Protein AF-A0A7J3VN13-F1 (afdb_monomer_lite)

Sequence (109 aa):
MLEYKGVRIAWLGHDTFKISGSGSSSSSGIAIYIDPYKLRKEARDRADILLISHEHFDHLSVEDAKKVVAADRTTVVTTKSCADGMRGVKVKEIKVVKPWDKVDVQGVA

Structure (mmCIF, N/CA/C/O backbone):
data_AF-A0A7J3VN13-F1
#
_entry.id   AF-A0A7J3VN13-F1
#
loop_
_atom_site.group_PDB
_atom_site.id
_atom_site.type_symbol
_atom_site.label_atom_id
_atom_site.label_alt_id
_atom_site.label_comp_id
_atom_site.label_asym_id
_atom_site.label_entity_id
_atom_site.label_seq_id
_atom_site.pdbx_PDB_ins_code
_atom_site.Cartn_x
_atom_site.Cartn_y
_atom_site.Cartn_z
_atom_site.occupancy
_atom_site.B_iso_or_equiv
_atom_site.auth_seq_id
_atom_site.auth_comp_id
_atom_site.auth_asym_id
_atom_site.auth_atom_id
_atom_site.pdbx_PDB_model_num
ATOM 1 N N . MET A 1 1 ? -12.754 12.985 4.972 1.00 83.44 1 MET A N 1
ATOM 2 C CA . MET A 1 1 ? -12.990 11.536 5.140 1.00 83.44 1 MET A CA 1
ATOM 3 C C . MET A 1 1 ? -14.387 11.253 4.633 1.00 83.44 1 MET A C 1
ATOM 5 O O . MET A 1 1 ? -15.301 11.948 5.055 1.00 83.44 1 MET A O 1
ATOM 9 N N . LEU A 1 2 ? -14.520 10.318 3.699 1.00 93.56 2 LEU A N 1
ATOM 10 C CA 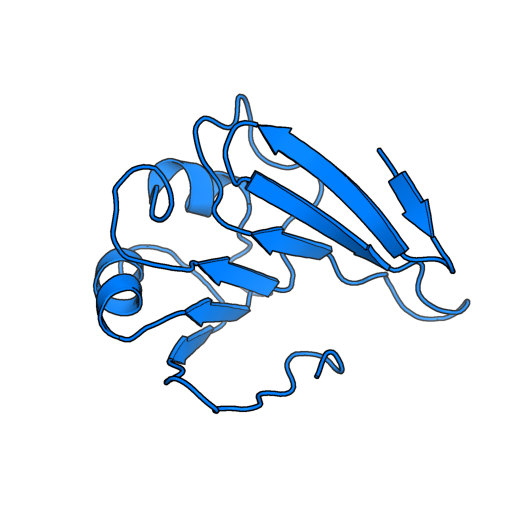. LEU A 1 2 ? -15.796 9.841 3.169 1.00 93.56 2 LEU A CA 1
ATOM 11 C C . LEU A 1 2 ? -16.163 8.539 3.885 1.00 93.56 2 LEU A C 1
ATOM 13 O O . LEU A 1 2 ? -15.277 7.730 4.150 1.00 93.56 2 LEU A O 1
ATOM 17 N N . GLU A 1 3 ? -17.442 8.327 4.180 1.00 92.94 3 GLU A N 1
ATOM 18 C CA . GLU A 1 3 ? -17.948 7.048 4.676 1.00 92.94 3 GLU A CA 1
ATOM 19 C C . GLU A 1 3 ? -19.105 6.580 3.792 1.00 92.94 3 GLU A C 1
ATOM 21 O O . GLU A 1 3 ? -20.022 7.347 3.501 1.00 92.94 3 GLU A O 1
ATOM 26 N N . TYR A 1 4 ? -19.051 5.328 3.345 1.00 89.06 4 TYR A N 1
ATOM 27 C CA . TYR A 1 4 ? -20.087 4.719 2.522 1.00 89.06 4 TYR A CA 1
ATOM 28 C C . TYR A 1 4 ? -20.244 3.246 2.887 1.00 89.06 4 TYR A C 1
ATOM 30 O O . TYR A 1 4 ? -19.291 2.476 2.798 1.00 89.06 4 TYR A O 1
ATOM 38 N N . LYS A 1 5 ? -21.453 2.853 3.311 1.00 89.75 5 LYS A N 1
ATOM 39 C CA . LYS A 1 5 ? -21.799 1.467 3.685 1.00 89.75 5 LYS A CA 1
ATOM 40 C C . LYS A 1 5 ? -20.782 0.807 4.641 1.00 89.75 5 LYS A C 1
ATOM 42 O O . LYS A 1 5 ? -20.407 -0.343 4.445 1.00 89.75 5 LYS A O 1
ATOM 47 N N . GLY A 1 6 ? -20.317 1.539 5.659 1.00 87.12 6 GLY A N 1
ATOM 48 C CA . GLY A 1 6 ? -19.347 1.035 6.645 1.00 87.12 6 GLY A CA 1
ATOM 49 C C . GLY A 1 6 ? -17.886 1.034 6.177 1.00 87.12 6 GLY A C 1
ATOM 50 O O . GLY A 1 6 ? -17.003 0.592 6.910 1.00 87.12 6 GLY A O 1
ATOM 51 N N . VAL A 1 7 ? -17.601 1.554 4.981 1.00 90.94 7 VAL A N 1
ATOM 52 C CA . VAL A 1 7 ? -16.243 1.763 4.471 1.00 90.94 7 VAL A CA 1
ATOM 53 C C . VAL A 1 7 ? -15.873 3.228 4.626 1.00 90.94 7 VAL A C 1
ATOM 55 O O . VAL A 1 7 ? -16.553 4.111 4.104 1.00 90.94 7 VAL A O 1
ATOM 58 N N . ARG A 1 8 ? -14.771 3.493 5.325 1.00 93.88 8 ARG A N 1
ATOM 59 C CA . ARG A 1 8 ? -14.195 4.828 5.493 1.00 93.88 8 ARG A CA 1
ATOM 60 C C . ARG A 1 8 ? -13.020 5.004 4.553 1.00 93.88 8 ARG A C 1
ATOM 62 O O . ARG A 1 8 ? -12.130 4.161 4.521 1.00 93.88 8 ARG A O 1
ATOM 69 N N . ILE A 1 9 ? -12.999 6.123 3.840 1.00 95.31 9 ILE A N 1
ATOM 70 C CA . ILE A 1 9 ? -11.945 6.497 2.900 1.00 95.31 9 ILE A CA 1
ATOM 71 C C . ILE A 1 9 ? -11.373 7.846 3.336 1.00 95.31 9 ILE A C 1
ATOM 73 O O . ILE A 1 9 ? -12.076 8.861 3.421 1.00 95.31 9 ILE A O 1
ATOM 77 N N . ALA A 1 10 ? -10.080 7.867 3.626 1.00 95.81 10 ALA A N 1
ATOM 78 C CA . ALA A 1 10 ? -9.330 9.071 3.932 1.00 95.81 10 ALA A CA 1
ATOM 79 C C . ALA A 1 10 ? -8.272 9.299 2.853 1.00 95.81 10 ALA A C 1
ATOM 81 O O . ALA A 1 10 ? -7.378 8.479 2.672 1.00 95.81 10 ALA A O 1
ATOM 82 N N . TRP A 1 11 ? -8.371 10.431 2.161 1.00 97.50 11 TRP A N 1
ATOM 83 C CA . TRP A 1 11 ? -7.301 10.929 1.306 1.00 97.50 11 TRP A CA 1
ATOM 84 C C . TRP A 1 11 ? -6.233 11.596 2.173 1.00 97.50 11 TRP A C 1
ATOM 86 O O . TRP A 1 11 ? -6.564 12.433 3.019 1.00 97.50 11 TRP A O 1
ATOM 96 N N . LEU A 1 12 ? -4.973 11.205 1.993 1.00 96.94 12 LEU A N 1
ATOM 97 C CA . LEU A 1 12 ? -3.837 11.701 2.774 1.00 96.94 12 LEU A CA 1
ATOM 98 C C . LEU A 1 12 ? -2.901 12.606 1.950 1.00 96.94 12 LEU A C 1
ATOM 100 O O . LEU A 1 12 ? -1.932 13.124 2.503 1.00 96.94 12 LEU A O 1
ATOM 104 N N . GLY A 1 13 ? -3.236 12.850 0.677 1.00 96.44 13 GLY A N 1
ATOM 105 C CA . GLY A 1 13 ? -2.463 13.648 -0.281 1.00 96.44 13 GLY A CA 1
ATOM 106 C C . GLY A 1 13 ? -1.944 12.802 -1.447 1.00 96.44 13 GLY A C 1
ATOM 107 O O . GLY A 1 13 ? -1.744 11.606 -1.281 1.00 96.44 13 GLY A O 1
ATOM 108 N N . HIS A 1 14 ? -1.733 13.423 -2.617 1.00 97.06 14 HIS A N 1
ATOM 109 C CA . HIS A 1 14 ? -1.337 12.730 -3.857 1.00 97.06 14 HIS A CA 1
ATOM 110 C C . HIS A 1 14 ? -2.245 11.512 -4.126 1.00 97.06 14 HIS A C 1
ATOM 112 O O . HIS A 1 14 ? -3.461 11.649 -3.998 1.00 97.06 14 HIS A O 1
ATOM 118 N N . ASP A 1 15 ? -1.681 10.340 -4.393 1.00 97.88 15 ASP A N 1
ATOM 119 C CA . ASP A 1 15 ? -2.418 9.092 -4.588 1.00 97.88 15 ASP A CA 1
ATOM 120 C C . ASP A 1 15 ? -2.465 8.249 -3.303 1.00 97.88 15 ASP A C 1
ATOM 122 O O . ASP A 1 15 ? -2.838 7.076 -3.307 1.00 97.88 15 ASP A O 1
ATOM 126 N N . THR A 1 16 ? -2.162 8.871 -2.156 1.00 98.44 16 THR A N 1
ATOM 127 C CA . THR A 1 16 ? -2.233 8.206 -0.863 1.00 98.44 16 THR A CA 1
ATOM 128 C C . THR A 1 16 ? -3.654 8.171 -0.316 1.00 98.44 16 THR A C 1
ATOM 130 O O . THR A 1 16 ? -4.228 9.194 0.087 1.00 98.44 16 THR A O 1
ATOM 133 N N . PHE A 1 17 ? -4.184 6.960 -0.166 1.00 98.00 17 PHE A N 1
ATOM 134 C CA . PHE A 1 17 ? -5.462 6.709 0.493 1.00 98.00 17 PHE A CA 1
ATOM 135 C C . PHE A 1 17 ? -5.307 5.729 1.648 1.00 98.00 17 PHE A C 1
ATOM 137 O O . PHE A 1 17 ? -4.540 4.772 1.580 1.00 98.00 17 PHE A O 1
ATOM 144 N N . LYS A 1 18 ? -6.098 5.947 2.698 1.00 97.12 18 LYS A N 1
ATOM 145 C CA . LYS A 1 18 ? -6.396 4.943 3.714 1.00 97.12 18 LYS A CA 1
ATOM 146 C C . LYS A 1 18 ? -7.853 4.524 3.576 1.00 97.12 18 LYS A C 1
ATOM 148 O O . LYS A 1 18 ? -8.745 5.369 3.674 1.00 97.12 18 LYS A O 1
ATOM 153 N N . ILE A 1 19 ? -8.086 3.231 3.411 1.00 95.44 19 ILE A N 1
ATOM 154 C CA . ILE A 1 19 ? -9.413 2.622 3.419 1.00 95.44 19 ILE A CA 1
ATOM 155 C C . ILE A 1 19 ? -9.523 1.761 4.673 1.00 95.44 19 ILE A C 1
ATOM 157 O O . ILE A 1 19 ? -8.614 0.999 4.987 1.00 95.44 19 ILE A O 1
ATOM 161 N N . SER A 1 20 ? -10.619 1.886 5.413 1.00 92.25 20 SER A N 1
ATOM 162 C CA . SER A 1 20 ? -10.871 1.040 6.578 1.00 92.25 20 SER A CA 1
ATOM 163 C C . SER A 1 20 ? -12.330 0.635 6.668 1.00 92.25 20 SER A C 1
ATOM 165 O O . SER A 1 20 ? -13.206 1.495 6.554 1.00 92.25 20 SER A O 1
ATOM 167 N N . GLY A 1 21 ? -12.593 -0.646 6.911 1.00 83.06 21 GLY A N 1
ATOM 168 C CA . GLY A 1 21 ? -13.940 -1.138 7.193 1.00 83.06 21 GLY A CA 1
ATOM 169 C C . GLY A 1 21 ? -14.286 -1.026 8.677 1.00 83.06 21 GLY A C 1
ATOM 170 O O . GLY A 1 21 ? -13.441 -1.272 9.537 1.00 83.06 21 GLY A O 1
ATOM 171 N N . SER A 1 22 ? -15.537 -0.706 9.002 1.00 64.06 22 SER A N 1
ATOM 172 C CA . SER A 1 22 ? -16.109 -1.117 10.283 1.00 64.06 22 SER A CA 1
ATOM 173 C C . SER A 1 22 ? -16.345 -2.622 10.197 1.00 64.06 22 SER A C 1
ATOM 175 O O . SER A 1 22 ? -17.223 -3.057 9.450 1.00 64.06 22 SER A O 1
ATOM 177 N N . GLY A 1 23 ? -15.558 -3.431 10.904 1.00 56.81 23 GLY A N 1
ATOM 178 C CA . GLY A 1 23 ? -15.909 -4.838 11.046 1.00 56.81 23 GLY A CA 1
ATOM 179 C C . GLY A 1 23 ? -17.335 -4.951 11.593 1.00 56.81 23 GLY A C 1
ATOM 180 O O . GLY A 1 23 ? -17.744 -4.161 12.447 1.00 56.81 23 GLY A O 1
ATOM 181 N N . SER A 1 24 ? -18.114 -5.916 11.099 1.00 45.06 24 SER A N 1
ATOM 182 C CA . SER A 1 24 ? -19.291 -6.385 11.843 1.00 45.06 24 SER A CA 1
ATOM 183 C C . SER A 1 24 ? -18.836 -6.744 13.264 1.00 45.06 24 SER A C 1
ATOM 185 O O . SER A 1 24 ? -17.701 -7.210 13.397 1.00 45.06 24 SER A O 1
ATOM 187 N N . SER A 1 25 ? -19.690 -6.508 14.274 1.00 38.31 25 SER A N 1
ATOM 188 C CA . SER A 1 25 ? -19.486 -6.437 15.744 1.00 38.31 25 SER A CA 1
ATOM 189 C C . SER A 1 25 ? -18.498 -7.391 16.450 1.00 38.31 25 SER A C 1
ATOM 191 O O . SER A 1 25 ? -18.349 -7.292 17.662 1.00 38.31 25 SER A O 1
ATOM 193 N N . SER A 1 26 ? -17.801 -8.281 15.751 1.00 41.34 26 SER A N 1
ATOM 194 C CA . SER A 1 26 ? -16.796 -9.195 16.287 1.00 41.34 26 SER A CA 1
ATOM 195 C C . SER A 1 26 ? -15.465 -9.236 15.507 1.00 41.34 26 SER A C 1
ATOM 197 O O . SER A 1 26 ? -14.653 -10.119 15.768 1.00 41.34 26 SER A O 1
ATOM 199 N N . SER A 1 27 ? -15.209 -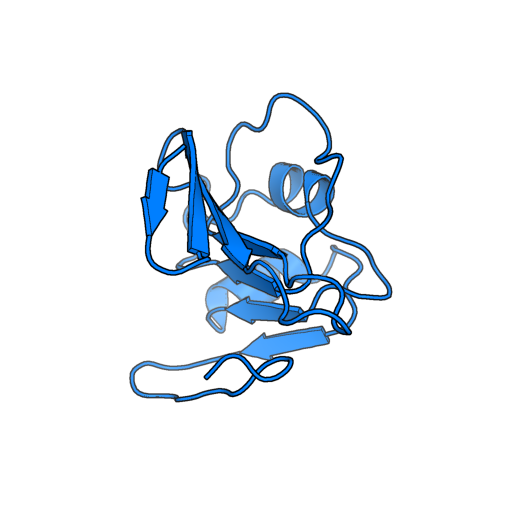8.313 14.569 1.00 50.12 27 SER A N 1
ATOM 200 C CA . SER A 1 27 ? -13.939 -8.232 13.821 1.00 50.12 27 SER A CA 1
ATOM 201 C C . SER A 1 27 ? -13.294 -6.851 13.949 1.00 50.12 27 SER A C 1
ATOM 203 O O . SER A 1 27 ? -13.916 -5.826 13.675 1.00 50.12 27 SER A O 1
ATOM 205 N N . SER A 1 28 ? -12.033 -6.818 14.375 1.00 59.50 28 SER A N 1
ATOM 206 C CA . SER A 1 28 ? -11.161 -5.651 14.241 1.00 59.50 28 SER A CA 1
ATOM 207 C C . SER A 1 28 ? -11.144 -5.240 12.764 1.00 59.50 28 SER A C 1
ATOM 209 O O . SER A 1 28 ? -10.843 -6.070 11.910 1.00 59.50 28 SER A O 1
ATOM 211 N N . GLY A 1 29 ? -11.541 -4.008 12.442 1.00 80.00 29 GLY A N 1
ATOM 212 C CA . GLY A 1 29 ? -11.608 -3.542 11.053 1.00 80.00 29 GLY A CA 1
ATOM 213 C C . GLY A 1 29 ? -10.246 -3.589 10.352 1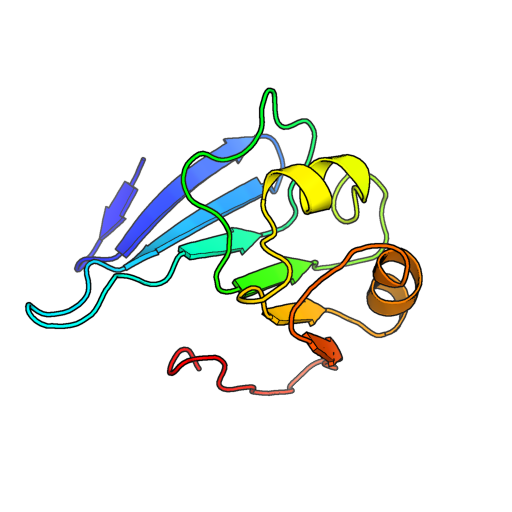.00 80.00 29 GLY A C 1
ATOM 214 O O . GLY A 1 29 ? -9.233 -3.290 10.976 1.00 80.00 29 GLY A O 1
ATOM 215 N N . ILE A 1 30 ? -10.232 -3.942 9.063 1.00 90.00 30 ILE A N 1
ATOM 216 C CA . ILE A 1 30 ? -9.022 -3.975 8.224 1.00 90.00 30 ILE A CA 1
ATOM 217 C C . ILE A 1 30 ? -8.648 -2.555 7.799 1.00 90.00 30 ILE A C 1
ATOM 219 O O . ILE A 1 30 ? -9.514 -1.803 7.346 1.00 90.00 30 ILE A O 1
ATOM 223 N N . ALA A 1 31 ? -7.364 -2.210 7.888 1.00 94.62 31 ALA A N 1
ATOM 224 C CA . ALA A 1 31 ? -6.782 -0.973 7.383 1.00 94.62 31 ALA A CA 1
ATOM 225 C C . ALA A 1 31 ? -5.935 -1.226 6.124 1.00 94.62 31 ALA A C 1
ATOM 227 O O . ALA A 1 31 ? -4.905 -1.902 6.159 1.00 94.62 31 ALA A O 1
ATOM 228 N N . ILE A 1 32 ? -6.344 -0.622 5.011 1.00 97.06 32 ILE A N 1
ATOM 229 C CA . ILE A 1 32 ? -5.658 -0.670 3.719 1.00 97.06 32 ILE A CA 1
ATOM 230 C C . ILE A 1 32 ? -5.027 0.694 3.455 1.00 97.06 32 ILE A C 1
ATOM 232 O O . ILE A 1 32 ? -5.711 1.714 3.547 1.00 97.06 32 ILE A O 1
ATOM 236 N N . TYR A 1 33 ? -3.745 0.719 3.104 1.00 98.44 33 TYR A N 1
ATOM 237 C CA . TYR A 1 33 ? -3.080 1.911 2.578 1.00 98.44 33 TYR A CA 1
ATOM 238 C C . TYR A 1 33 ? -2.724 1.709 1.111 1.00 98.44 33 TYR A C 1
ATOM 240 O O . TYR A 1 33 ? -2.360 0.607 0.710 1.00 98.44 33 TYR A O 1
ATOM 248 N N . ILE A 1 34 ? -2.825 2.780 0.333 1.00 98.69 34 ILE A N 1
ATOM 249 C CA . ILE A 1 34 ? -2.500 2.820 -1.094 1.00 98.69 34 ILE A CA 1
ATOM 250 C C . ILE A 1 34 ? -1.452 3.910 -1.285 1.00 98.69 34 ILE A C 1
ATOM 252 O O . ILE A 1 34 ? -1.636 4.986 -0.720 1.00 98.69 34 ILE A O 1
ATOM 256 N N . ASP A 1 35 ? -0.373 3.606 -2.009 1.00 98.62 35 ASP A N 1
ATOM 257 C CA . ASP A 1 35 ? 0.656 4.543 -2.493 1.00 98.62 35 ASP A CA 1
ATOM 258 C C . ASP A 1 35 ? 1.043 5.644 -1.479 1.00 98.62 35 ASP A C 1
ATOM 260 O O . ASP A 1 35 ? 0.807 6.833 -1.711 1.00 98.62 35 ASP A O 1
ATOM 264 N N . PRO A 1 36 ? 1.582 5.280 -0.297 1.00 98.44 36 PRO A N 1
ATOM 265 C CA . PRO A 1 36 ? 1.939 6.245 0.734 1.00 98.44 36 PRO A CA 1
ATOM 266 C C . PRO A 1 36 ? 3.077 7.158 0.273 1.00 98.44 36 PRO A C 1
ATOM 268 O O . PRO A 1 36 ? 4.158 6.686 -0.070 1.00 98.44 36 PRO A O 1
ATOM 271 N N . TYR A 1 37 ? 2.851 8.472 0.338 1.00 98.56 37 TYR A N 1
ATOM 272 C CA . TYR A 1 37 ? 3.821 9.482 -0.075 1.00 98.56 37 TYR A CA 1
ATOM 273 C C . TYR A 1 37 ? 3.724 10.760 0.765 1.00 98.56 37 TYR A C 1
ATOM 275 O O . TYR A 1 37 ? 2.635 11.264 1.046 1.00 98.56 37 TYR A O 1
ATOM 283 N N . LYS A 1 38 ? 4.877 11.307 1.173 1.00 97.56 38 LYS A N 1
ATOM 284 C CA . LYS A 1 38 ? 4.998 12.554 1.956 1.00 97.56 38 LYS A CA 1
ATOM 285 C C . LYS A 1 38 ? 4.130 12.571 3.222 1.00 97.56 38 LYS A C 1
ATOM 287 O O . LYS A 1 38 ? 3.578 13.605 3.617 1.00 97.56 38 LYS A O 1
ATOM 292 N N . LEU A 1 39 ? 4.044 11.438 3.916 1.00 96.75 39 LEU A N 1
ATOM 293 C CA . LEU A 1 39 ? 3.333 11.341 5.184 1.00 96.75 39 LEU A CA 1
ATOM 294 C C . LEU A 1 39 ? 4.101 12.094 6.272 1.00 96.75 39 LEU A C 1
ATOM 296 O O . LEU A 1 39 ? 5.287 11.865 6.516 1.00 96.75 39 LEU A O 1
ATOM 300 N N . ARG A 1 40 ? 3.395 12.985 6.974 1.00 92.44 40 ARG A N 1
ATOM 301 C CA . ARG A 1 40 ? 3.995 13.855 8.001 1.00 92.44 40 ARG A CA 1
ATOM 302 C C . ARG A 1 40 ? 4.521 13.101 9.221 1.00 92.44 40 ARG A C 1
ATOM 304 O O . ARG A 1 40 ? 5.402 13.599 9.909 1.00 92.44 40 ARG A O 1
ATOM 311 N N . LYS A 1 41 ? 3.917 11.961 9.549 1.00 92.88 41 LYS A N 1
ATOM 312 C CA . LYS A 1 41 ? 4.224 11.173 10.746 1.00 92.88 41 LYS A CA 1
ATOM 313 C C . LYS A 1 41 ? 3.853 9.717 10.533 1.00 92.88 41 LYS A C 1
ATOM 315 O O . LYS A 1 41 ? 3.086 9.399 9.625 1.00 92.88 41 LYS A O 1
ATOM 320 N N . GLU A 1 42 ? 4.354 8.868 11.419 1.00 91.62 42 GLU A N 1
ATOM 321 C CA . GLU A 1 42 ? 3.934 7.476 11.498 1.00 91.62 42 GLU A CA 1
ATOM 322 C C . GLU A 1 42 ? 2.419 7.358 11.682 1.00 91.62 42 GLU A C 1
ATOM 324 O O . GLU A 1 42 ? 1.786 8.105 12.444 1.00 91.62 42 GLU A O 1
ATOM 329 N N . ALA A 1 43 ? 1.831 6.407 10.964 1.00 90.50 43 ALA A N 1
ATOM 330 C CA . ALA A 1 43 ? 0.424 6.106 11.085 1.00 90.50 43 ALA A CA 1
ATOM 331 C C . ALA A 1 43 ? 0.151 5.499 12.462 1.00 90.50 43 ALA A C 1
ATOM 333 O O . ALA A 1 43 ? 0.770 4.516 12.868 1.00 90.50 43 ALA A O 1
ATOM 334 N N . ARG A 1 44 ? -0.823 6.077 13.173 1.00 87.56 44 ARG A N 1
ATOM 335 C CA . ARG A 1 44 ? -1.313 5.509 14.440 1.00 87.56 44 ARG A CA 1
ATOM 336 C C . ARG A 1 44 ? -1.941 4.135 14.237 1.00 87.56 44 ARG A C 1
ATOM 338 O O . ARG A 1 44 ? -1.836 3.282 15.103 1.00 87.56 44 ARG A O 1
ATOM 345 N N . ASP A 1 45 ? -2.596 3.962 13.097 1.00 91.19 45 ASP A N 1
ATOM 346 C CA . ASP A 1 45 ? -3.221 2.714 12.698 1.00 91.19 45 ASP A CA 1
ATOM 347 C C . ASP A 1 45 ? -2.467 2.162 11.491 1.00 91.19 45 ASP A C 1
ATOM 349 O O . ASP A 1 45 ? -2.519 2.750 10.402 1.00 91.19 45 ASP A O 1
ATOM 353 N N . ARG A 1 46 ? -1.689 1.107 11.740 1.00 95.31 46 ARG A N 1
ATOM 354 C CA . ARG A 1 46 ? -0.798 0.484 10.759 1.00 95.31 46 ARG A CA 1
ATOM 355 C C . ARG A 1 46 ? -1.604 -0.270 9.701 1.00 95.31 46 ARG A C 1
ATOM 357 O O . ARG A 1 46 ? -2.732 -0.678 9.939 1.00 95.31 46 ARG A O 1
ATOM 364 N N . ALA A 1 47 ? -1.023 -0.480 8.533 1.00 97.06 47 ALA A N 1
ATOM 365 C CA . ALA A 1 47 ? -1.638 -1.241 7.460 1.00 97.06 47 ALA A CA 1
ATOM 366 C C . ALA A 1 47 ? -1.775 -2.723 7.847 1.00 97.06 47 ALA A C 1
ATOM 368 O O . ALA A 1 47 ? -0.821 -3.341 8.325 1.00 97.06 47 ALA A O 1
ATOM 369 N N . ASP A 1 48 ? -2.936 -3.310 7.600 1.00 96.56 48 ASP A N 1
ATOM 370 C CA . ASP A 1 48 ? -3.073 -4.756 7.420 1.00 96.56 48 ASP A CA 1
ATOM 371 C C . ASP A 1 48 ? -2.694 -5.128 5.984 1.00 96.56 48 ASP A C 1
ATOM 373 O O . ASP A 1 48 ? -2.007 -6.122 5.753 1.00 96.56 48 ASP A O 1
ATOM 377 N N . ILE A 1 49 ? -3.070 -4.272 5.027 1.00 97.69 49 ILE A N 1
ATOM 378 C CA . ILE A 1 49 ? -2.745 -4.410 3.607 1.00 97.69 49 ILE A CA 1
ATOM 379 C C . ILE A 1 49 ? -2.118 -3.106 3.108 1.00 97.69 49 ILE A C 1
ATOM 381 O O . ILE A 1 49 ? -2.669 -2.023 3.307 1.00 97.69 49 ILE A O 1
ATOM 385 N N . LEU A 1 50 ? -0.967 -3.203 2.447 1.00 98.50 50 LEU A N 1
ATOM 386 C CA . LEU A 1 50 ? -0.356 -2.093 1.717 1.00 98.50 50 LEU A CA 1
ATOM 387 C C . LEU A 1 50 ? -0.398 -2.401 0.221 1.00 98.50 50 LEU A C 1
ATOM 389 O O . LEU A 1 50 ? 0.166 -3.401 -0.216 1.00 98.50 50 LEU A O 1
ATOM 393 N N . LEU A 1 51 ? -1.045 -1.538 -0.552 1.00 98.75 51 LEU A N 1
ATOM 394 C CA . LEU A 1 51 ? -1.070 -1.591 -2.008 1.00 98.75 51 LEU A CA 1
ATOM 395 C C . LEU A 1 51 ? -0.057 -0.586 -2.558 1.00 98.75 51 LEU A C 1
ATOM 397 O O . LEU A 1 51 ? -0.063 0.573 -2.144 1.00 98.75 51 LEU A O 1
ATOM 401 N N . ILE A 1 52 ? 0.801 -1.039 -3.474 1.00 98.56 52 ILE A N 1
ATOM 402 C CA . ILE A 1 52 ? 1.717 -0.167 -4.222 1.00 98.56 52 ILE A CA 1
ATOM 403 C C . ILE A 1 52 ? 1.499 -0.407 -5.711 1.00 98.56 52 ILE A C 1
ATOM 405 O O . ILE A 1 52 ? 1.680 -1.537 -6.180 1.00 98.56 52 ILE A O 1
ATOM 409 N N . SER A 1 53 ? 1.100 0.640 -6.430 1.00 98.12 53 SER A N 1
ATOM 410 C CA . SER A 1 53 ? 0.645 0.549 -7.818 1.00 98.12 53 SER A CA 1
ATOM 411 C C . SER A 1 53 ? 1.780 0.372 -8.834 1.00 98.12 53 SER A C 1
ATOM 413 O O . SER A 1 53 ? 1.687 -0.511 -9.687 1.00 98.12 53 SER A O 1
ATOM 415 N N . HIS A 1 54 ? 2.840 1.182 -8.754 1.00 97.62 54 HIS A N 1
ATOM 416 C CA . HIS A 1 54 ? 3.983 1.162 -9.677 1.00 97.62 54 HIS A CA 1
ATOM 417 C C . HIS A 1 54 ? 5.240 1.823 -9.076 1.00 97.62 54 HIS A C 1
ATOM 419 O O . HIS A 1 54 ? 5.202 2.403 -7.993 1.00 97.62 54 HIS A O 1
ATOM 425 N N . GLU A 1 55 ? 6.388 1.679 -9.745 1.00 96.31 55 GLU A N 1
ATOM 426 C CA . GLU A 1 55 ? 7.722 1.961 -9.191 1.00 96.31 55 GLU A CA 1
ATOM 427 C C . 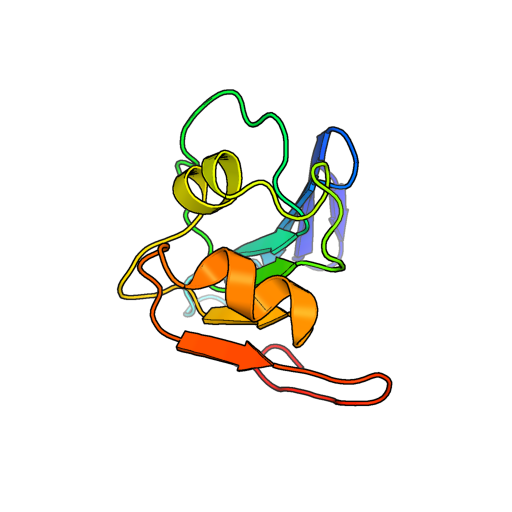GLU A 1 55 ? 8.163 3.434 -9.189 1.00 96.31 55 GLU A C 1
ATOM 429 O O . GLU A 1 55 ? 9.310 3.728 -8.846 1.00 96.31 55 GLU A O 1
ATOM 434 N N . HIS A 1 56 ? 7.292 4.374 -9.558 1.00 97.75 56 HIS A N 1
ATOM 435 C CA . HIS A 1 56 ? 7.626 5.795 -9.467 1.00 97.75 56 HIS A CA 1
ATOM 436 C C . HIS A 1 56 ? 7.777 6.245 -8.007 1.00 97.75 56 HIS A C 1
ATOM 438 O O . HIS A 1 56 ? 7.141 5.713 -7.097 1.00 97.75 56 HIS A O 1
ATOM 444 N N . PHE A 1 57 ? 8.648 7.229 -7.769 1.00 96.19 57 PHE A N 1
ATOM 445 C CA . PHE A 1 57 ? 9.067 7.629 -6.419 1.00 96.19 57 PHE A CA 1
ATOM 446 C C . PHE A 1 57 ? 7.933 8.216 -5.560 1.00 96.19 57 PHE A C 1
ATOM 448 O O . PHE A 1 57 ? 8.039 8.237 -4.334 1.00 96.19 57 PHE A O 1
ATOM 455 N N . ASP A 1 58 ? 6.878 8.722 -6.193 1.00 97.38 58 ASP A N 1
ATOM 456 C CA . ASP A 1 58 ? 5.675 9.280 -5.578 1.00 97.38 58 ASP A CA 1
ATOM 457 C C . ASP A 1 58 ? 4.583 8.233 -5.295 1.00 97.38 58 ASP A C 1
ATOM 459 O O . ASP A 1 58 ? 3.614 8.545 -4.609 1.00 97.38 58 ASP A O 1
ATOM 463 N N . HIS A 1 59 ? 4.806 6.973 -5.691 1.00 98.25 59 HIS A N 1
ATOM 464 C CA . HIS A 1 59 ? 3.945 5.822 -5.376 1.00 98.25 59 HIS A CA 1
ATOM 465 C C . HIS A 1 59 ? 4.674 4.750 -4.542 1.00 98.25 59 HIS A C 1
ATOM 467 O O . HIS A 1 59 ? 4.106 4.177 -3.611 1.00 98.25 59 HIS A O 1
ATOM 473 N N . LEU A 1 60 ? 5.965 4.524 -4.814 1.00 98.25 60 LEU A N 1
ATOM 474 C CA . LEU A 1 60 ? 6.868 3.638 -4.072 1.00 98.25 60 LEU A CA 1
ATOM 475 C C . LEU A 1 60 ? 7.863 4.448 -3.223 1.00 98.25 60 LEU A C 1
ATOM 477 O O . LEU A 1 60 ? 9.081 4.394 -3.404 1.00 98.25 60 LEU A O 1
ATOM 481 N N . SER A 1 61 ? 7.359 5.191 -2.239 1.00 98.00 61 SER A N 1
ATOM 482 C CA . SER A 1 61 ? 8.217 5.800 -1.218 1.00 98.00 61 SER A CA 1
ATOM 483 C C . SER A 1 61 ? 8.512 4.797 -0.103 1.00 98.00 61 SER A C 1
ATOM 485 O O . SER A 1 61 ? 7.688 4.546 0.777 1.00 98.00 61 SER A O 1
ATOM 487 N N . VAL A 1 62 ? 9.721 4.225 -0.099 1.00 97.38 62 VAL A N 1
ATOM 488 C CA . VAL A 1 62 ? 10.166 3.284 0.951 1.00 97.38 62 VAL A CA 1
ATOM 489 C C . VAL A 1 62 ? 10.135 3.931 2.343 1.00 97.38 62 VAL A C 1
ATOM 491 O O . VAL A 1 62 ? 9.869 3.256 3.341 1.00 97.38 62 VAL A O 1
ATOM 494 N N . GLU A 1 63 ? 10.392 5.238 2.429 1.00 97.50 63 GLU A N 1
ATOM 495 C CA . GLU A 1 63 ? 10.302 5.993 3.683 1.00 97.50 63 GLU A CA 1
ATOM 496 C C . GLU A 1 63 ? 8.860 6.039 4.203 1.00 97.50 63 GLU A C 1
ATOM 498 O O . GLU A 1 63 ? 8.613 5.766 5.378 1.00 97.50 63 GLU A O 1
ATOM 503 N N . ASP A 1 64 ? 7.894 6.340 3.336 1.00 98.31 64 ASP A N 1
ATOM 504 C CA . ASP A 1 64 ? 6.490 6.454 3.724 1.00 98.31 64 ASP A CA 1
ATOM 505 C C . ASP A 1 64 ? 5.823 5.088 3.920 1.00 98.31 64 ASP A C 1
ATOM 507 O O . ASP A 1 64 ? 5.009 4.931 4.832 1.00 98.31 64 ASP A O 1
ATOM 511 N N . ALA A 1 65 ? 6.237 4.061 3.175 1.00 98.06 65 ALA A N 1
ATOM 512 C CA . ALA A 1 65 ? 5.839 2.681 3.432 1.00 98.06 65 ALA A CA 1
ATOM 513 C C . ALA A 1 65 ? 6.195 2.265 4.874 1.00 98.06 65 ALA A C 1
ATOM 515 O O . ALA A 1 65 ? 5.347 1.755 5.608 1.00 98.06 65 ALA A O 1
ATOM 516 N N . LYS A 1 66 ? 7.408 2.578 5.352 1.00 97.62 66 LYS A N 1
ATOM 517 C CA . LYS A 1 66 ? 7.826 2.300 6.743 1.00 97.62 66 LYS A CA 1
ATOM 518 C C . LYS A 1 66 ? 6.954 2.999 7.795 1.00 97.62 66 LYS A C 1
ATOM 520 O O . LYS A 1 66 ? 6.792 2.475 8.897 1.00 97.62 66 LYS A O 1
ATOM 525 N N . LYS A 1 67 ? 6.353 4.146 7.465 1.00 98.00 67 LYS A N 1
ATOM 526 C CA . LYS A 1 67 ? 5.446 4.882 8.364 1.00 98.00 67 LYS A CA 1
ATOM 527 C C . LYS A 1 67 ? 4.083 4.208 8.516 1.00 98.00 67 LYS A C 1
ATOM 529 O O . LYS A 1 67 ? 3.384 4.519 9.480 1.00 98.00 67 LYS A O 1
ATOM 534 N N . VAL A 1 68 ? 3.696 3.314 7.602 1.00 98.00 68 VAL A N 1
ATOM 535 C CA . VAL A 1 68 ? 2.381 2.652 7.622 1.00 98.00 68 VAL A CA 1
ATOM 536 C C . VAL A 1 68 ? 2.449 1.163 7.942 1.00 98.00 68 VAL A C 1
ATOM 538 O O . VAL A 1 68 ? 1.498 0.654 8.521 1.00 98.00 68 VAL A O 1
ATOM 541 N N . VAL A 1 69 ? 3.540 0.455 7.640 1.00 98.06 69 VAL A N 1
ATOM 542 C CA . VAL A 1 69 ? 3.604 -1.006 7.846 1.00 98.06 69 VAL A CA 1
ATOM 543 C C . VAL A 1 69 ? 3.871 -1.420 9.299 1.00 98.06 69 VAL A C 1
ATOM 545 O O . VAL A 1 69 ? 4.454 -0.667 10.084 1.00 98.06 69 VAL A O 1
ATOM 548 N N . ALA A 1 70 ? 3.470 -2.649 9.626 1.00 95.88 70 ALA A N 1
ATOM 549 C CA . ALA A 1 70 ? 3.844 -3.418 10.808 1.00 95.88 70 ALA A CA 1
ATOM 550 C C . ALA A 1 70 ? 4.417 -4.779 10.367 1.00 95.88 70 ALA A C 1
ATOM 552 O O . ALA A 1 70 ? 3.839 -5.461 9.518 1.00 95.88 70 ALA A O 1
ATOM 553 N N . ALA A 1 71 ? 5.565 -5.163 10.929 1.00 95.56 71 ALA A N 1
ATOM 554 C CA . ALA A 1 71 ? 6.375 -6.275 10.426 1.00 95.56 71 ALA A CA 1
ATOM 555 C C . ALA A 1 71 ? 5.696 -7.652 10.509 1.00 95.56 71 ALA A C 1
ATOM 557 O O . ALA A 1 71 ? 5.961 -8.515 9.684 1.00 95.56 71 ALA A O 1
ATOM 558 N N . ASP A 1 72 ? 4.837 -7.859 11.497 1.00 95.69 72 ASP A N 1
ATOM 559 C CA . ASP A 1 72 ? 4.143 -9.113 11.793 1.00 95.69 72 ASP A CA 1
ATOM 560 C C . ASP A 1 72 ? 2.756 -9.214 11.140 1.00 95.69 72 ASP A C 1
ATOM 562 O O . ASP A 1 72 ? 2.177 -10.299 11.067 1.00 95.69 72 ASP A O 1
ATOM 566 N N . ARG A 1 73 ? 2.226 -8.091 10.644 1.00 94.75 73 ARG A N 1
ATOM 567 C CA . ARG A 1 73 ? 0.823 -7.978 10.233 1.00 94.75 73 ARG A CA 1
ATOM 568 C C . ARG A 1 73 ? 0.625 -7.590 8.776 1.00 94.75 73 ARG A C 1
ATOM 570 O O . ARG A 1 73 ? -0.288 -8.110 8.143 1.00 94.75 73 ARG A O 1
ATOM 577 N N . THR A 1 74 ? 1.447 -6.690 8.240 1.00 97.94 74 THR A N 1
ATOM 578 C CA . THR A 1 74 ? 1.177 -6.105 6.923 1.00 97.94 74 THR A CA 1
ATOM 579 C C . THR A 1 74 ? 1.505 -7.072 5.790 1.00 97.94 74 THR A C 1
ATOM 581 O O . THR A 1 74 ? 2.658 -7.476 5.641 1.00 97.94 74 THR A O 1
ATOM 584 N N . THR A 1 75 ? 0.520 -7.358 4.942 1.00 98.12 75 THR A N 1
ATOM 585 C CA . THR A 1 75 ? 0.720 -7.965 3.620 1.00 98.12 75 THR A CA 1
ATOM 586 C C . THR A 1 75 ? 0.864 -6.852 2.581 1.00 98.12 75 THR A C 1
ATOM 588 O O . THR A 1 75 ? -0.024 -6.010 2.441 1.00 98.12 75 THR A O 1
ATOM 591 N N . VAL A 1 76 ? 1.973 -6.827 1.840 1.00 98.44 76 VAL A N 1
ATOM 592 C CA . VAL A 1 76 ? 2.156 -5.894 0.714 1.00 98.44 76 VAL A CA 1
ATOM 593 C C . VAL A 1 76 ? 1.669 -6.569 -0.560 1.00 98.44 76 VAL A C 1
ATOM 595 O O . VAL A 1 76 ? 2.145 -7.653 -0.881 1.00 98.44 76 VAL A O 1
ATOM 598 N N . VAL A 1 77 ? 0.761 -5.946 -1.306 1.00 98.44 77 VAL A N 1
ATOM 599 C CA . VAL A 1 77 ? 0.334 -6.414 -2.632 1.00 98.44 77 VAL A CA 1
ATOM 600 C C . VAL A 1 77 ? 0.826 -5.422 -3.671 1.00 98.44 77 VAL A C 1
ATOM 602 O O . VAL A 1 77 ? 0.542 -4.227 -3.584 1.00 98.44 77 VAL A O 1
ATOM 605 N N . THR A 1 78 ? 1.609 -5.898 -4.632 1.00 98.38 78 THR A N 1
ATOM 606 C CA . THR A 1 78 ? 2.275 -5.002 -5.578 1.00 98.38 78 THR A CA 1
ATOM 607 C C . THR A 1 78 ? 2.743 -5.717 -6.847 1.00 98.38 78 THR A C 1
ATOM 609 O O . THR A 1 78 ? 2.586 -6.930 -6.985 1.00 98.38 78 THR A O 1
ATOM 612 N N . THR A 1 79 ? 3.303 -4.981 -7.801 1.00 97.81 79 THR A N 1
ATOM 613 C CA . THR A 1 79 ? 3.891 -5.532 -9.025 1.00 97.81 79 THR A CA 1
ATOM 614 C C . THR A 1 79 ? 5.285 -6.105 -8.764 1.00 97.81 79 THR A C 1
ATOM 616 O O . THR A 1 79 ? 5.900 -5.907 -7.712 1.00 97.81 79 THR A O 1
ATOM 619 N N . LYS A 1 80 ? 5.834 -6.823 -9.750 1.00 96.44 80 LYS A N 1
ATOM 620 C CA . LYS A 1 80 ? 7.189 -7.372 -9.630 1.00 96.44 80 LYS A CA 1
ATOM 621 C C . LYS A 1 80 ? 8.260 -6.277 -9.505 1.00 96.44 80 LYS A C 1
ATOM 623 O O . LYS A 1 80 ? 9.177 -6.459 -8.712 1.00 96.44 80 LYS A O 1
ATOM 628 N N . SER A 1 81 ? 8.133 -5.164 -10.236 1.00 94.94 81 SER A N 1
ATOM 629 C CA . SER A 1 81 ? 9.083 -4.040 -10.177 1.00 94.94 81 SER A CA 1
ATOM 630 C C . SER A 1 81 ? 9.121 -3.403 -8.787 1.00 94.94 81 SER A C 1
ATOM 632 O O . SER A 1 81 ? 10.193 -3.178 -8.229 1.00 94.94 81 SER A O 1
ATOM 634 N N . CYS A 1 82 ? 7.958 -3.193 -8.175 1.00 97.75 82 CYS A N 1
ATOM 635 C CA . CYS A 1 82 ? 7.858 -2.599 -6.847 1.00 97.75 82 CYS A CA 1
ATOM 636 C C . CYS A 1 82 ? 8.346 -3.517 -5.720 1.00 97.75 82 CYS A C 1
ATOM 638 O O . CYS A 1 82 ? 8.908 -3.038 -4.732 1.00 97.75 82 CYS A O 1
ATOM 640 N N . ALA A 1 83 ? 8.156 -4.834 -5.851 1.00 97.38 83 ALA A N 1
ATOM 641 C CA . ALA A 1 83 ? 8.573 -5.797 -4.832 1.00 97.38 83 ALA A CA 1
ATOM 642 C C . ALA A 1 83 ? 10.083 -5.735 -4.546 1.00 97.38 83 ALA A C 1
ATOM 644 O O . ALA A 1 83 ? 10.497 -5.880 -3.394 1.00 97.38 83 ALA A O 1
ATOM 645 N N . ASP A 1 84 ? 10.905 -5.462 -5.564 1.00 94.38 84 ASP A N 1
ATOM 646 C CA . ASP A 1 84 ? 12.350 -5.310 -5.390 1.00 94.38 84 ASP A CA 1
ATOM 647 C C . ASP A 1 84 ? 12.708 -4.075 -4.546 1.00 94.38 84 ASP A C 1
ATOM 649 O O . ASP A 1 84 ? 13.580 -4.165 -3.678 1.00 94.38 84 ASP A O 1
ATOM 653 N N . GLY A 1 85 ? 11.975 -2.965 -4.697 1.00 93.56 85 GLY A N 1
ATOM 654 C CA . GLY A 1 85 ? 12.128 -1.770 -3.855 1.00 93.56 85 GLY A CA 1
ATOM 655 C C . GLY A 1 85 ? 11.726 -1.986 -2.388 1.00 93.56 85 GLY A C 1
ATOM 656 O O . GLY A 1 85 ? 12.208 -1.286 -1.497 1.00 93.56 85 GLY A O 1
ATOM 657 N N . MET A 1 86 ? 10.902 -3.000 -2.111 1.00 95.62 86 MET A N 1
ATOM 658 C CA . MET A 1 86 ? 10.403 -3.320 -0.769 1.00 95.62 86 MET A CA 1
ATOM 659 C C . MET A 1 86 ? 11.273 -4.316 0.012 1.00 95.62 86 MET A C 1
ATOM 661 O O . MET A 1 86 ? 11.021 -4.531 1.196 1.00 95.62 86 MET A O 1
ATOM 665 N N . ARG A 1 87 ? 12.334 -4.885 -0.583 1.00 88.56 87 ARG A N 1
ATOM 666 C CA . ARG A 1 87 ? 13.193 -5.915 0.053 1.00 88.56 87 ARG A CA 1
ATOM 667 C C . ARG A 1 87 ? 13.796 -5.510 1.404 1.00 88.56 87 ARG A C 1
ATOM 669 O O . ARG A 1 87 ? 14.091 -6.374 2.222 1.00 88.56 87 ARG A O 1
ATOM 676 N N . GLY A 1 88 ? 13.992 -4.212 1.644 1.00 90.00 88 GLY A N 1
ATOM 677 C CA . GLY A 1 88 ? 14.519 -3.674 2.905 1.00 90.00 88 GLY A CA 1
ATOM 678 C C . GLY A 1 88 ? 13.457 -3.321 3.954 1.00 90.00 88 GLY A C 1
ATOM 679 O O . GLY A 1 88 ? 13.799 -2.810 5.024 1.00 90.00 88 GLY A O 1
ATOM 680 N N . VAL A 1 89 ? 12.174 -3.531 3.659 1.00 96.31 89 VAL A N 1
ATOM 681 C CA . VAL A 1 89 ? 11.054 -3.209 4.548 1.00 96.31 89 VAL A CA 1
ATOM 682 C C . VAL A 1 89 ? 10.564 -4.494 5.208 1.00 96.31 89 VAL A C 1
ATOM 684 O O . VAL A 1 89 ? 10.188 -5.447 4.534 1.00 96.31 89 VAL A O 1
ATOM 687 N N . LYS A 1 90 ? 10.561 -4.528 6.545 1.00 97.25 90 LYS A N 1
ATOM 688 C CA . LYS A 1 90 ? 10.037 -5.674 7.298 1.00 97.25 90 LYS A CA 1
ATOM 689 C C . LYS A 1 90 ? 8.512 -5.665 7.243 1.00 97.25 90 LYS A C 1
ATOM 691 O O . LYS A 1 90 ? 7.889 -4.735 7.751 1.00 97.25 90 LYS A O 1
ATOM 696 N N . VAL A 1 91 ? 7.945 -6.704 6.646 1.00 98.00 91 VAL A N 1
ATOM 697 C CA . VAL A 1 91 ? 6.506 -6.944 6.486 1.00 98.00 91 VAL A CA 1
ATOM 698 C C . VAL A 1 91 ? 6.239 -8.439 6.628 1.00 98.00 91 VAL A C 1
ATOM 700 O O . VAL A 1 91 ? 7.174 -9.238 6.535 1.00 98.00 91 VAL A O 1
ATOM 703 N N . LYS A 1 92 ? 4.976 -8.819 6.828 1.00 97.75 92 LYS A N 1
ATOM 704 C CA . LYS A 1 92 ? 4.582 -10.220 6.993 1.00 97.75 92 LYS A CA 1
ATOM 705 C C . LYS A 1 92 ? 4.847 -11.014 5.717 1.00 97.75 92 LYS A C 1
ATOM 707 O O . LYS A 1 92 ? 5.405 -12.105 5.765 1.00 97.75 92 LYS A O 1
ATOM 712 N N . GLU A 1 93 ? 4.445 -10.455 4.579 1.00 97.50 93 GLU A N 1
ATOM 713 C CA . GLU A 1 93 ? 4.660 -11.043 3.258 1.00 97.50 93 GLU A CA 1
ATOM 714 C C . GLU A 1 93 ? 4.560 -9.978 2.153 1.00 97.50 93 GLU A C 1
ATOM 716 O O . GLU A 1 93 ? 3.940 -8.926 2.336 1.00 97.50 93 GLU A O 1
ATOM 721 N N . ILE A 1 94 ? 5.142 -10.278 0.989 1.00 98.00 94 ILE A N 1
ATOM 722 C CA . ILE A 1 94 ? 4.977 -9.500 -0.244 1.00 98.00 94 ILE A CA 1
ATOM 723 C C . ILE A 1 94 ? 4.343 -10.416 -1.293 1.00 98.00 94 ILE A C 1
ATOM 725 O O . ILE A 1 94 ? 4.930 -11.426 -1.682 1.00 98.00 94 ILE A O 1
ATOM 729 N N . LYS A 1 95 ? 3.154 -10.050 -1.767 1.00 97.88 95 LYS A N 1
ATOM 730 C CA . LYS A 1 95 ? 2.385 -10.755 -2.790 1.00 97.88 95 LYS A CA 1
ATOM 731 C C . LYS A 1 95 ? 2.497 -10.004 -4.114 1.00 97.88 95 LYS A C 1
ATOM 733 O O . LYS A 1 95 ? 1.997 -8.890 -4.257 1.00 97.88 95 LYS A O 1
ATOM 738 N N . VAL A 1 96 ? 3.176 -10.622 -5.075 1.00 98.06 96 VAL A N 1
ATOM 739 C CA . VAL A 1 96 ? 3.339 -10.066 -6.423 1.00 98.06 96 VAL A CA 1
ATOM 740 C C . VAL A 1 96 ? 2.126 -10.420 -7.277 1.00 98.06 96 VAL A C 1
ATOM 742 O O . VAL A 1 96 ? 1.760 -11.592 -7.348 1.00 98.06 96 VAL A O 1
ATOM 745 N N . VAL A 1 97 ? 1.549 -9.427 -7.950 1.00 98.06 97 VAL A N 1
ATOM 746 C CA . VAL A 1 97 ? 0.410 -9.583 -8.868 1.00 98.06 97 VAL A CA 1
ATOM 747 C C . VAL A 1 97 ? 0.739 -9.085 -10.276 1.00 98.06 97 VAL A C 1
ATOM 749 O O . VAL A 1 97 ? 1.656 -8.282 -10.486 1.00 98.06 97 VAL A O 1
ATOM 752 N N . LYS A 1 98 ? -0.016 -9.582 -11.254 1.00 97.69 98 LYS A N 1
ATOM 753 C CA . LYS A 1 98 ? -0.025 -9.171 -12.661 1.00 97.69 98 LYS A CA 1
ATOM 754 C C . LYS A 1 98 ? -1.398 -8.604 -13.034 1.00 97.69 98 LYS A C 1
ATOM 756 O O . LYS A 1 98 ? -2.374 -8.847 -12.322 1.00 97.69 98 LYS A O 1
ATOM 761 N N . PRO A 1 99 ? -1.509 -7.873 -14.159 1.00 96.75 99 PRO A N 1
ATOM 762 C CA . PRO A 1 99 ? -2.811 -7.502 -14.695 1.00 96.75 99 PRO A CA 1
ATOM 763 C C . PRO A 1 99 ? -3.737 -8.720 -14.766 1.00 96.75 99 PRO A C 1
ATOM 765 O O . PRO A 1 99 ? -3.306 -9.788 -15.201 1.00 96.75 99 PRO A O 1
ATOM 768 N N . TRP A 1 100 ? -4.992 -8.523 -14.357 1.00 97.25 100 TRP A N 1
ATOM 769 C CA . TRP A 1 100 ? -6.061 -9.534 -14.304 1.00 97.25 100 TRP A CA 1
ATOM 770 C C . TRP A 1 100 ? -5.993 -10.552 -13.163 1.00 97.25 100 TRP A C 1
ATOM 772 O O . TRP A 1 100 ? -6.948 -11.316 -13.000 1.00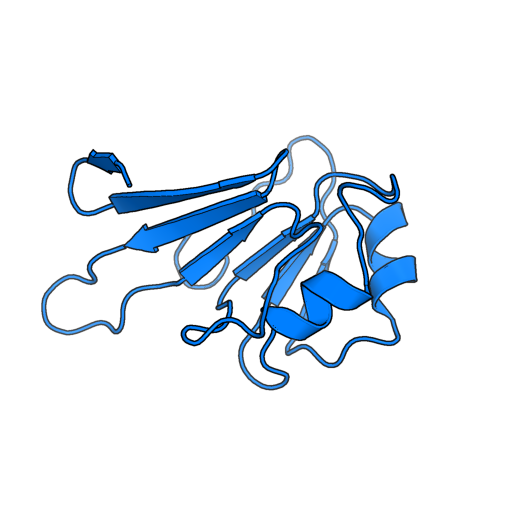 97.25 100 TRP A O 1
ATOM 782 N N . ASP A 1 101 ? -4.944 -10.541 -12.340 1.00 97.31 101 ASP A N 1
ATOM 783 C CA . ASP A 1 101 ? -4.932 -11.359 -11.130 1.00 97.31 101 ASP A CA 1
ATOM 784 C C . ASP A 1 101 ? -6.033 -10.908 -10.160 1.00 97.31 101 ASP A C 1
ATOM 786 O O . ASP A 1 101 ? -6.317 -9.719 -9.998 1.00 97.31 101 ASP A O 1
ATOM 790 N N . LYS A 1 102 ? -6.626 -11.887 -9.475 1.00 95.88 102 LYS A N 1
ATOM 791 C CA . LYS A 1 102 ? -7.507 -11.675 -8.325 1.00 95.88 102 LYS A CA 1
ATOM 792 C C . LYS A 1 102 ? -6.874 -12.335 -7.117 1.00 95.88 102 LYS A C 1
ATOM 794 O O . LYS A 1 102 ? -6.494 -13.505 -7.180 1.00 95.88 102 LYS A O 1
ATOM 799 N N . VAL A 1 103 ? -6.752 -11.593 -6.026 1.00 95.38 103 VAL A N 1
ATOM 800 C CA . VAL A 1 103 ? -6.136 -12.084 -4.797 1.00 95.38 103 VAL A CA 1
ATOM 801 C C . VAL A 1 103 ? -7.041 -11.774 -3.620 1.00 95.38 103 VAL A C 1
ATOM 803 O O . VAL A 1 103 ? -7.373 -10.620 -3.395 1.00 95.38 103 VAL A O 1
ATOM 806 N N . ASP A 1 104 ? -7.390 -12.802 -2.852 1.00 94.50 104 ASP A N 1
ATOM 807 C CA . ASP A 1 104 ? -7.913 -12.596 -1.505 1.00 94.50 104 ASP A CA 1
ATOM 808 C C . ASP A 1 104 ? -6.732 -12.334 -0.565 1.00 94.50 104 ASP A C 1
ATOM 810 O O . ASP A 1 104 ? -5.715 -13.052 -0.594 1.00 94.50 104 ASP A O 1
ATOM 814 N N . VAL A 1 105 ? -6.843 -11.270 0.223 1.00 93.50 105 VAL A N 1
ATOM 815 C CA . VAL A 1 105 ? -5.938 -10.959 1.324 1.00 93.50 105 VAL A CA 1
ATOM 816 C C . VAL A 1 105 ? -6.785 -10.602 2.535 1.00 93.50 105 VAL A C 1
ATOM 818 O O . VAL A 1 105 ? -7.463 -9.581 2.554 1.00 93.50 105 VAL A O 1
ATOM 821 N N . GLN A 1 106 ? -6.715 -11.443 3.567 1.00 88.56 106 GLN A N 1
ATOM 822 C CA . GLN A 1 106 ? -7.429 -11.239 4.832 1.00 88.56 106 GLN A CA 1
ATOM 823 C C . GLN A 1 106 ? -8.957 -11.101 4.653 1.00 88.56 106 GLN A C 1
ATOM 825 O O . GLN A 1 106 ? -9.601 -10.371 5.400 1.00 88.56 106 GLN A O 1
ATOM 830 N N . GLY A 1 107 ? -9.549 -11.803 3.678 1.00 87.62 107 GLY A N 1
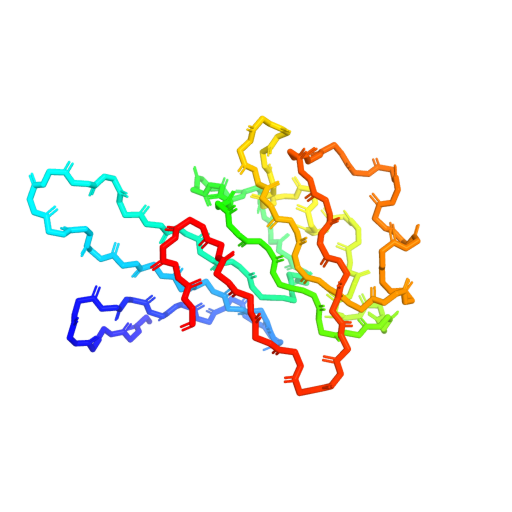ATOM 831 C CA . GLY A 1 107 ? -10.988 -11.747 3.396 1.00 87.62 107 GLY A CA 1
ATOM 832 C C . GLY A 1 107 ? -11.420 -10.531 2.573 1.00 87.62 107 GLY A C 1
ATOM 833 O O . GLY A 1 107 ? -12.616 -10.254 2.477 1.00 87.62 107 GLY A O 1
ATOM 834 N N . VAL A 1 108 ? -10.462 -9.792 2.004 1.00 87.38 108 VAL A N 1
ATOM 835 C CA . VAL A 1 108 ? -10.688 -8.726 1.020 1.00 87.38 108 VAL A CA 1
ATOM 836 C C . VAL A 1 108 ? -10.276 -9.259 -0.354 1.00 87.38 108 VAL A C 1
ATOM 838 O O . VAL A 1 108 ? -9.103 -9.594 -0.534 1.00 87.38 108 VAL A O 1
ATOM 841 N N . ALA A 1 109 ? -11.223 -9.343 -1.297 1.00 78.06 109 ALA A N 1
ATOM 842 C CA . ALA A 1 109 ? -11.058 -9.932 -2.634 1.00 78.06 109 ALA A CA 1
ATOM 843 C C . ALA A 1 109 ? -11.647 -9.058 -3.751 1.00 78.06 109 ALA A C 1
ATOM 845 O O . ALA A 1 109 ? -12.616 -8.312 -3.472 1.00 78.06 109 ALA A O 1
#

pLDDT: mean 92.33, std 11.84, range [38.31, 98.75]

Secondary structure (DSSP, 8-state):
-EEETTEEEEEEETTEEEEEE---TTSPPPEEEES--S-SS--SS--SEEEE--SSTTT--HHHHHHH--TTTPEEEE-HHHHHHTTTS--SEEEE--TT----BTTB-

Radius of gyration: 13.31 Å; chains: 1; bounding box: 36×26×31 Å

Foldseek 3Di:
DDDDPQWDWDDPDDQWIWIWGDPDPPDDIAIEIFQFAPHPAADPAAHLEYEAEDDDCSRLVLVRNLSRHDQCRYEYEYAPRSVVSCPPPRHNYYHHDDPPDDDDDPNRD